Protein AF-A0A849PHB4-F1 (afdb_monomer)

Radius of gyration: 18.72 Å; Cα contacts (8 Å, |Δi|>4): 46; chains: 1; bounding box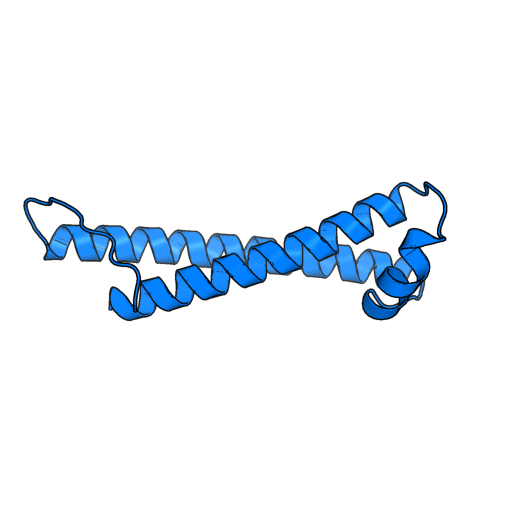: 42×27×48 Å

Secondary structure (DSSP, 8-state):
---------S-HHHHHHHHHHHHHHHHHHHHHHHHHHHHHHHHHHHHHT--HHHHHHHGGGS---HHHHHHHHHHHHHHHHHHHHHHHHHHHHHT-

Sequence (96 aa):
MPAIIELKVKDRTKACNTLYSALQREYKLLIRSIDRTKQNILSLEGKYNLSSQRFLKEYPKMGDDPDFIDWYGEIRILDALNTEIAQITEMLEQCR

Nearest PDB structures (foldseek):
  7ubt-assembly1_A  TM=4.395E-01  e=2.582E+00  Homo sapiens
  8i4w-assembly1_B  TM=4.354E-01  e=3.917E+00  Saccharomyces cerevisiae S288C
  8tsb-assembly1_B  TM=3.914E-01  e=7.105E+00  Homo sapiens
  8ts7-assembly1_B  TM=3.387E-01  e=5.943E+00  Homo sapiens

Foldseek 3Di:
DDDDDDDDDPDPLVVLVVLLVVLVVVLVVLVVLLVVLVVLLVVLCVVVVHHLVRLVVCLVVDDDDVSSVVNVVSVVVNVVSVVVSVVSVVVNVVSD

pLDDT: mean 94.53, std 6.22, range [59.88, 98.75]

Structure (mmCIF, N/CA/C/O backbone):
data_AF-A0A849PHB4-F1
#
_entry.id   AF-A0A849PHB4-F1
#
loop_
_atom_site.group_PDB
_atom_site.id
_atom_site.type_symbol
_atom_site.label_atom_id
_atom_site.label_alt_id
_atom_site.label_comp_id
_atom_site.label_asym_id
_atom_site.label_entity_id
_atom_site.label_seq_id
_atom_site.pdbx_PDB_ins_code
_atom_site.Cartn_x
_atom_site.Cartn_y
_atom_site.Cartn_z
_atom_site.occupancy
_atom_site.B_iso_or_equiv
_atom_site.auth_seq_id
_atom_site.auth_comp_id
_atom_site.auth_asym_id
_atom_site.auth_atom_id
_atom_site.pdbx_PDB_model_num
ATOM 1 N N . MET A 1 1 ? -2.910 20.465 16.752 1.00 59.88 1 MET A N 1
ATOM 2 C CA . MET A 1 1 ? -4.173 20.094 17.430 1.00 59.88 1 MET A CA 1
ATOM 3 C C . MET A 1 1 ? -4.686 18.835 16.752 1.00 59.88 1 MET A C 1
ATOM 5 O O . MET A 1 1 ? -4.686 18.842 15.526 1.00 59.88 1 MET A O 1
ATOM 9 N N . PRO A 1 2 ? -5.034 17.763 17.481 1.00 79.56 2 PRO A N 1
ATOM 10 C CA . PRO A 1 2 ? -5.615 16.573 16.861 1.00 79.56 2 PRO A CA 1
ATOM 11 C C . PRO A 1 2 ? -6.998 16.896 16.276 1.00 79.56 2 PRO A C 1
ATOM 13 O O . PRO A 1 2 ? -7.744 17.687 16.857 1.00 79.56 2 PRO A O 1
ATOM 16 N N . ALA A 1 3 ? -7.331 16.297 15.131 1.00 86.75 3 ALA A N 1
ATOM 17 C CA . ALA A 1 3 ? -8.692 16.315 14.603 1.00 86.75 3 ALA A CA 1
ATOM 18 C C . ALA A 1 3 ? -9.536 15.283 15.367 1.00 86.75 3 ALA A C 1
ATOM 20 O O . ALA A 1 3 ? -9.082 14.164 15.592 1.00 86.75 3 ALA A O 1
ATOM 21 N N . ILE A 1 4 ? -10.748 15.658 15.782 1.00 87.62 4 ILE A N 1
ATOM 22 C CA . ILE A 1 4 ? -11.640 14.793 16.568 1.00 87.62 4 ILE A CA 1
ATOM 23 C C . ILE A 1 4 ? -12.855 14.426 15.716 1.00 87.62 4 ILE A C 1
ATOM 25 O O . ILE A 1 4 ? -13.484 15.298 15.118 1.00 87.62 4 ILE A O 1
ATOM 29 N N . ILE A 1 5 ? -13.191 13.134 15.690 1.00 89.25 5 ILE A N 1
ATOM 30 C CA . ILE A 1 5 ? -14.414 12.603 15.079 1.00 89.25 5 ILE A CA 1
ATOM 31 C C . ILE A 1 5 ? -15.340 12.133 16.205 1.00 89.25 5 ILE A C 1
ATOM 33 O O . ILE A 1 5 ? -14.982 11.247 16.979 1.00 89.25 5 ILE A O 1
ATOM 37 N N . GLU A 1 6 ? -16.543 12.704 16.290 1.00 91.69 6 GLU A N 1
ATOM 38 C CA . GLU A 1 6 ? -17.540 12.352 17.308 1.00 91.69 6 GLU A CA 1
ATOM 39 C C . GLU A 1 6 ? -18.660 11.479 16.725 1.00 91.69 6 GLU A C 1
ATOM 41 O O . GLU A 1 6 ? -19.260 11.808 15.701 1.00 91.69 6 GLU A O 1
ATOM 46 N N . LEU A 1 7 ? -18.993 10.378 17.410 1.00 91.12 7 LEU A N 1
ATOM 47 C CA . LEU A 1 7 ? -20.083 9.473 17.034 1.00 91.12 7 LEU A CA 1
ATOM 48 C C . LEU A 1 7 ? -21.146 9.419 18.137 1.00 91.12 7 LEU A C 1
ATOM 50 O O . LEU A 1 7 ? -20.859 9.065 19.280 1.00 91.12 7 LEU A O 1
ATOM 54 N N . LYS A 1 8 ? -22.404 9.713 17.787 1.00 95.50 8 LYS A N 1
ATOM 55 C CA . LYS A 1 8 ? -23.548 9.568 18.702 1.00 95.50 8 LYS A CA 1
ATOM 56 C C . LYS A 1 8 ? -24.052 8.128 18.677 1.00 95.50 8 LYS A C 1
ATOM 58 O O . LYS A 1 8 ? -24.652 7.693 17.697 1.00 95.50 8 LYS A O 1
ATOM 63 N N . VAL A 1 9 ? -23.829 7.396 19.764 1.00 95.25 9 VAL A N 1
ATOM 64 C CA . VAL A 1 9 ? -24.171 5.971 19.883 1.00 95.25 9 VAL A CA 1
ATOM 65 C C . VAL A 1 9 ? -24.888 5.683 21.198 1.00 95.25 9 VAL A C 1
ATOM 67 O O . VAL A 1 9 ? -24.672 6.368 22.192 1.00 95.25 9 VAL A O 1
ATOM 70 N N . LYS A 1 10 ? -25.752 4.660 21.210 1.00 95.81 10 LYS A N 1
ATOM 71 C CA . LYS A 1 10 ? -26.469 4.231 22.426 1.00 95.81 10 LYS A CA 1
ATOM 72 C C . LYS A 1 10 ? -25.578 3.447 23.394 1.00 95.81 10 LYS A C 1
ATOM 74 O O . LYS A 1 10 ? -25.756 3.543 24.599 1.00 95.81 10 LYS A O 1
ATOM 79 N N . ASP A 1 11 ? -24.644 2.670 22.852 1.00 96.38 11 ASP A N 1
ATOM 80 C CA . ASP A 1 11 ? -23.706 1.832 23.599 1.00 96.38 11 ASP A CA 1
ATOM 81 C C . ASP A 1 11 ? -22.303 2.063 23.035 1.00 96.38 11 ASP A C 1
ATOM 83 O O . ASP A 1 11 ? -22.002 1.682 21.898 1.00 96.38 11 ASP A O 1
ATOM 87 N N . ARG A 1 12 ? -21.461 2.722 23.835 1.00 93.38 12 ARG A N 1
ATOM 88 C CA . ARG A 1 12 ? -20.082 3.052 23.470 1.00 93.38 12 ARG A CA 1
ATOM 89 C C . ARG A 1 12 ? -19.245 1.796 23.247 1.00 93.38 12 ARG A C 1
ATOM 91 O O . ARG A 1 12 ? -18.514 1.738 22.267 1.00 93.38 12 ARG A O 1
ATOM 98 N N . THR A 1 13 ? -19.356 0.797 24.117 1.00 92.88 13 THR A N 1
ATOM 99 C CA . THR A 1 13 ? -18.543 -0.424 24.046 1.00 92.88 13 THR A CA 1
ATOM 100 C C . THR A 1 13 ? -18.858 -1.200 22.776 1.00 92.88 13 THR A C 1
ATOM 102 O O . THR A 1 13 ? -17.958 -1.575 22.025 1.00 92.88 13 THR A O 1
ATOM 105 N N . LYS A 1 14 ? -20.149 -1.381 22.475 1.00 94.75 14 LYS A N 1
ATOM 106 C CA . LYS A 1 14 ? -20.573 -2.044 21.238 1.00 94.75 14 LYS A CA 1
ATOM 107 C C . LYS A 1 14 ? -20.132 -1.268 19.994 1.00 94.75 14 LYS A C 1
ATOM 109 O O . LYS A 1 14 ? -19.713 -1.885 19.012 1.00 94.75 14 LYS A O 1
ATOM 114 N N . ALA A 1 15 ? -20.201 0.064 20.030 1.00 94.06 15 ALA A N 1
ATOM 115 C CA . ALA A 1 15 ? -19.732 0.910 18.938 1.00 94.06 15 ALA A CA 1
ATOM 116 C C . ALA A 1 15 ? -18.214 0.799 18.725 1.00 94.06 15 ALA A C 1
ATOM 118 O O . ALA A 1 15 ? -17.792 0.569 17.594 1.00 94.06 15 ALA A O 1
ATOM 119 N N . CYS A 1 16 ? -17.410 0.871 19.792 1.00 92.88 16 CYS A N 1
ATOM 120 C CA . CYS A 1 16 ? -15.957 0.685 19.729 1.00 92.88 16 CYS A CA 1
ATOM 121 C C . CYS A 1 16 ? -15.590 -0.689 19.156 1.00 92.88 16 CYS A C 1
ATOM 123 O O . CYS A 1 16 ? -14.800 -0.760 18.221 1.00 92.88 16 CYS A O 1
ATOM 125 N N . ASN A 1 17 ? -16.230 -1.769 19.617 1.00 94.44 17 ASN A N 1
ATOM 126 C CA . ASN A 1 17 ? -15.989 -3.117 19.085 1.00 94.44 17 ASN A CA 1
ATOM 127 C C . ASN A 1 17 ? -16.346 -3.234 17.594 1.00 94.44 17 ASN A C 1
ATOM 129 O O . ASN A 1 17 ? -15.647 -3.900 16.825 1.00 94.44 17 ASN A O 1
ATOM 133 N N . THR A 1 18 ? -17.433 -2.577 17.175 1.00 95.19 18 THR A N 1
ATOM 134 C CA . THR A 1 18 ? -17.861 -2.544 15.769 1.00 95.19 18 THR A CA 1
ATOM 135 C C . THR A 1 18 ? -16.849 -1.788 14.910 1.00 95.19 18 THR A C 1
ATOM 137 O O . THR A 1 18 ? -16.450 -2.288 13.858 1.00 95.19 18 THR A O 1
ATOM 140 N N . LEU A 1 19 ? -16.401 -0.616 15.372 1.00 95.06 19 LEU A N 1
ATOM 141 C CA . LEU A 1 19 ? -15.403 0.197 14.683 1.00 95.06 19 LEU A CA 1
ATOM 142 C C . LEU A 1 19 ? -14.065 -0.541 14.582 1.00 95.06 19 LEU A C 1
ATOM 144 O O . LEU A 1 19 ? -13.523 -0.657 13.488 1.00 95.06 19 LEU A O 1
ATOM 148 N N . TYR A 1 20 ? -13.588 -1.124 15.682 1.00 95.81 20 TYR A N 1
ATOM 149 C CA . TYR A 1 20 ? -12.368 -1.927 15.710 1.00 95.81 20 TYR A CA 1
ATOM 150 C C . TYR A 1 20 ? -12.419 -3.073 14.692 1.00 95.81 20 TYR A C 1
ATOM 152 O O . TYR A 1 20 ? -11.516 -3.225 13.872 1.00 95.81 20 TYR A O 1
ATOM 160 N N . SER A 1 21 ? -13.518 -3.833 14.672 1.00 96.94 21 SER A N 1
ATOM 161 C CA . SER A 1 21 ? -13.698 -4.943 13.727 1.00 96.94 21 SER A CA 1
ATOM 162 C C . SER A 1 21 ? -13.712 -4.472 12.266 1.00 96.94 21 SER A C 1
ATOM 164 O O . SER A 1 21 ? -13.159 -5.140 11.390 1.00 96.94 21 SER A O 1
ATOM 166 N N . ALA A 1 22 ? -14.334 -3.321 11.989 1.00 96.88 22 ALA A N 1
ATOM 167 C CA . ALA A 1 22 ? -14.366 -2.730 10.653 1.00 96.88 22 ALA A CA 1
ATOM 168 C C . ALA A 1 22 ? -12.973 -2.259 10.206 1.00 96.88 22 ALA A C 1
ATOM 170 O O . ALA A 1 22 ? -12.540 -2.618 9.112 1.00 96.88 22 ALA A O 1
ATOM 171 N N . LEU A 1 23 ? -12.250 -1.542 11.070 1.00 97.00 23 LEU A N 1
ATOM 172 C CA . LEU A 1 23 ? -10.890 -1.070 10.803 1.00 97.00 23 LEU A CA 1
ATOM 173 C C . LEU A 1 23 ? -9.909 -2.234 10.613 1.00 97.00 23 LEU A C 1
ATOM 175 O O . LEU A 1 23 ? -9.076 -2.198 9.715 1.00 97.00 23 LEU A O 1
ATOM 179 N N . GLN A 1 24 ? -10.040 -3.315 11.389 1.00 97.69 24 GLN A N 1
ATOM 180 C CA . GLN A 1 24 ? -9.220 -4.517 11.208 1.00 97.69 24 GLN A CA 1
ATOM 181 C C . GLN A 1 24 ? -9.469 -5.197 9.860 1.00 97.69 24 GLN A C 1
ATOM 183 O O . GLN A 1 24 ? -8.540 -5.738 9.254 1.00 97.69 24 GLN A O 1
ATOM 188 N N . ARG A 1 25 ? -10.725 -5.223 9.398 1.00 98.12 25 ARG A N 1
ATOM 189 C CA . ARG A 1 25 ? -11.052 -5.753 8.072 1.00 98.12 25 ARG A CA 1
ATOM 190 C C . ARG A 1 25 ? -10.405 -4.894 6.992 1.00 98.12 25 ARG A C 1
ATOM 192 O O . ARG A 1 25 ? -9.786 -5.461 6.096 1.00 98.12 25 ARG A O 1
ATOM 199 N N . GLU A 1 26 ? -10.522 -3.575 7.110 1.00 98.12 26 GLU A N 1
ATOM 200 C CA . GLU A 1 26 ? -9.950 -2.631 6.149 1.00 98.12 26 GLU A CA 1
ATOM 201 C C . GLU A 1 26 ? -8.428 -2.743 6.086 1.00 98.12 26 GLU A C 1
ATOM 203 O O . GLU A 1 26 ? -7.865 -2.955 5.017 1.00 98.12 26 GLU A O 1
ATOM 208 N N . TYR A 1 27 ? -7.762 -2.779 7.241 1.00 98.19 27 TYR A N 1
ATOM 209 C CA . TYR A 1 27 ? -6.321 -3.006 7.337 1.00 98.19 27 TYR A CA 1
ATOM 210 C C . TYR A 1 27 ? -5.870 -4.251 6.553 1.00 98.19 27 TYR A C 1
ATOM 212 O O . TYR A 1 27 ? -4.914 -4.210 5.779 1.00 98.19 27 TYR A O 1
ATOM 220 N N . LYS A 1 28 ? -6.596 -5.370 6.689 1.00 98.31 28 LYS A N 1
ATOM 221 C CA . LYS A 1 28 ? -6.295 -6.618 5.963 1.00 98.31 28 LYS A CA 1
ATOM 222 C C . LYS A 1 28 ? -6.546 -6.527 4.456 1.00 98.31 28 LYS A C 1
ATOM 224 O O . LYS A 1 28 ? -5.990 -7.340 3.714 1.00 98.31 28 LYS A O 1
ATOM 229 N N . LEU A 1 29 ? -7.433 -5.644 4.004 1.00 98.38 29 LEU A N 1
ATOM 230 C CA . LEU A 1 29 ? -7.660 -5.392 2.580 1.00 98.38 29 LEU A CA 1
ATOM 231 C C . LEU A 1 29 ? -6.545 -4.508 2.020 1.00 98.38 29 LEU A C 1
ATOM 233 O O . LEU A 1 29 ? -5.967 -4.863 0.996 1.00 98.38 29 LEU A O 1
ATOM 237 N N . LEU A 1 30 ? -6.169 -3.447 2.739 1.00 98.44 30 LEU A N 1
ATOM 238 C CA . LEU A 1 30 ? -5.067 -2.560 2.367 1.00 98.44 30 LEU A CA 1
ATOM 239 C C . LEU A 1 30 ? -3.742 -3.309 2.244 1.00 98.44 30 LEU A C 1
ATOM 241 O O . LEU A 1 30 ? -3.070 -3.157 1.231 1.00 98.44 30 LEU A O 1
ATOM 245 N N . ILE A 1 31 ? -3.402 -4.188 3.194 1.00 98.50 31 ILE A N 1
ATOM 246 C CA . ILE A 1 31 ? -2.198 -5.034 3.096 1.00 98.50 31 ILE A CA 1
ATOM 247 C C . ILE A 1 31 ? -2.195 -5.849 1.797 1.00 98.50 31 ILE A C 1
ATOM 249 O O . ILE A 1 31 ? -1.209 -5.841 1.066 1.00 98.50 31 ILE A O 1
ATOM 253 N N . ARG A 1 32 ? -3.318 -6.496 1.457 1.00 98.50 32 ARG A N 1
ATOM 254 C CA . ARG A 1 32 ? -3.423 -7.284 0.219 1.00 98.50 32 ARG A CA 1
ATOM 255 C C . ARG A 1 32 ? -3.287 -6.421 -1.034 1.00 98.50 32 ARG A C 1
ATOM 257 O O . ARG A 1 32 ? -2.655 -6.850 -1.997 1.00 98.50 32 ARG A O 1
ATOM 264 N N . SER A 1 33 ? -3.868 -5.224 -1.028 1.00 98.44 33 SER A N 1
ATOM 265 C CA . SER A 1 33 ? -3.735 -4.263 -2.126 1.00 98.44 33 SER A CA 1
ATOM 266 C C . SER A 1 33 ? -2.292 -3.783 -2.282 1.00 98.44 33 SER A C 1
ATOM 268 O O . SER A 1 33 ? -1.785 -3.769 -3.400 1.00 98.44 33 SER A O 1
ATOM 270 N N . ILE A 1 34 ? -1.614 -3.469 -1.172 1.00 98.75 34 ILE A N 1
ATOM 271 C CA . ILE A 1 34 ? -0.201 -3.069 -1.143 1.00 98.75 34 ILE A CA 1
ATOM 272 C C . ILE A 1 34 ? 0.676 -4.180 -1.710 1.00 98.75 34 ILE A C 1
ATOM 274 O O . ILE A 1 34 ? 1.516 -3.911 -2.567 1.00 98.75 34 ILE A O 1
ATOM 278 N N . ASP A 1 35 ? 0.478 -5.420 -1.263 1.00 98.62 35 ASP A N 1
ATOM 279 C CA . ASP A 1 35 ? 1.265 -6.560 -1.732 1.00 98.62 35 ASP A CA 1
ATOM 280 C C . ASP A 1 35 ? 1.092 -6.762 -3.238 1.00 98.62 35 ASP A C 1
ATOM 282 O O . ASP A 1 35 ? 2.083 -6.887 -3.957 1.00 98.62 35 ASP A O 1
ATOM 286 N N . ARG A 1 36 ? -0.148 -6.709 -3.740 1.00 98.62 36 ARG A N 1
ATOM 287 C CA . ARG A 1 36 ? -0.433 -6.806 -5.178 1.00 98.62 36 ARG A CA 1
ATOM 288 C C . ARG A 1 36 ? 0.241 -5.686 -5.973 1.00 98.62 36 ARG A C 1
ATOM 290 O O . ARG A 1 36 ? 0.925 -5.973 -6.948 1.00 98.62 36 ARG A O 1
ATOM 297 N N . THR A 1 37 ? 0.081 -4.433 -5.555 1.00 98.56 37 THR A N 1
ATOM 298 C CA . THR A 1 37 ? 0.689 -3.284 -6.243 1.00 98.56 37 THR A CA 1
ATOM 299 C C . THR A 1 37 ? 2.218 -3.362 -6.223 1.00 98.56 37 THR A C 1
ATOM 301 O O . THR A 1 37 ? 2.858 -3.115 -7.241 1.00 98.56 37 THR A O 1
ATOM 304 N N . LYS A 1 38 ? 2.829 -3.809 -5.116 1.00 98.62 38 LYS A N 1
ATOM 305 C CA . LYS A 1 38 ? 4.276 -4.076 -5.067 1.00 98.62 38 LYS A CA 1
ATOM 306 C C . LYS A 1 38 ? 4.700 -5.147 -6.073 1.00 98.62 38 LYS A C 1
ATOM 308 O O . LYS A 1 38 ? 5.727 -4.970 -6.718 1.00 98.62 38 LYS A O 1
ATOM 313 N N . GLN A 1 39 ? 3.934 -6.228 -6.238 1.00 98.62 39 GLN A N 1
ATOM 314 C CA . GLN A 1 39 ? 4.240 -7.248 -7.251 1.00 98.62 39 GLN A CA 1
ATOM 315 C C . GLN A 1 39 ? 4.138 -6.696 -8.678 1.00 98.62 39 GLN A C 1
ATOM 317 O O . GLN A 1 39 ? 5.009 -6.981 -9.499 1.00 98.62 39 GLN A O 1
ATOM 322 N N . ASN A 1 40 ? 3.131 -5.865 -8.964 1.00 98.44 40 ASN A N 1
ATOM 323 C CA . ASN A 1 40 ? 2.986 -5.217 -10.270 1.00 98.44 40 ASN A CA 1
ATOM 324 C C . ASN A 1 40 ? 4.190 -4.313 -10.576 1.00 98.44 40 ASN A C 1
ATOM 326 O O . ASN A 1 40 ? 4.798 -4.432 -11.640 1.00 98.44 40 ASN A O 1
ATOM 330 N N . ILE A 1 41 ? 4.597 -3.486 -9.607 1.00 98.56 41 ILE A N 1
ATOM 331 C CA . ILE A 1 41 ? 5.793 -2.641 -9.710 1.00 98.56 41 ILE A CA 1
ATOM 332 C C . ILE A 1 41 ? 7.046 -3.486 -9.960 1.00 98.56 41 ILE A C 1
ATOM 334 O O . ILE A 1 41 ? 7.798 -3.191 -10.884 1.00 98.56 41 ILE A O 1
ATOM 338 N N 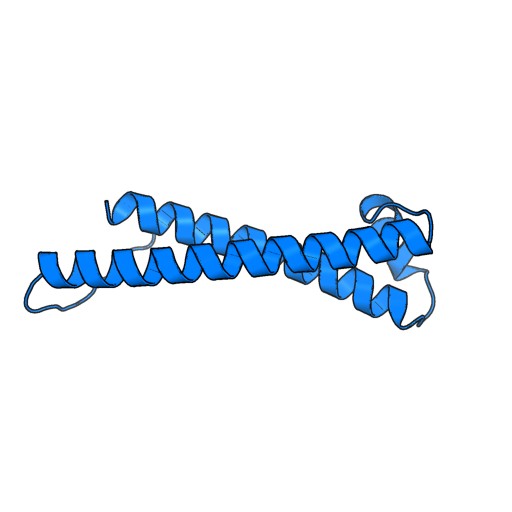. LEU A 1 42 ? 7.261 -4.557 -9.188 1.00 98.50 42 LEU A N 1
ATOM 339 C CA . LEU A 1 42 ? 8.420 -5.444 -9.358 1.00 98.50 42 LEU A CA 1
ATOM 340 C C . LEU A 1 42 ? 8.451 -6.104 -10.745 1.00 98.50 42 LEU A C 1
ATOM 342 O O . LEU A 1 42 ? 9.524 -6.272 -11.325 1.00 98.50 42 LEU A O 1
ATOM 346 N N . SER A 1 43 ? 7.290 -6.461 -11.300 1.00 98.31 43 SER A N 1
ATOM 347 C CA . SER A 1 43 ? 7.195 -7.012 -12.656 1.00 98.31 43 SER A CA 1
ATOM 348 C C . SER A 1 43 ? 7.632 -5.999 -13.716 1.00 98.31 43 SER A C 1
ATOM 350 O O . SER A 1 43 ? 8.327 -6.368 -14.663 1.00 98.31 43 SER A O 1
ATOM 352 N N . LEU A 1 44 ? 7.248 -4.731 -13.564 1.00 98.00 44 LEU A N 1
ATOM 353 C CA . LEU A 1 44 ? 7.642 -3.646 -14.466 1.00 98.00 44 LEU A CA 1
ATOM 354 C C . LEU A 1 44 ? 9.132 -3.310 -14.311 1.00 98.00 44 LEU A C 1
ATOM 356 O O . LEU A 1 44 ? 9.851 -3.223 -15.307 1.00 98.00 44 LEU A O 1
ATOM 360 N N . GLU A 1 45 ? 9.627 -3.246 -13.071 1.00 98.19 45 GLU A N 1
ATOM 361 C CA . GLU A 1 45 ? 11.055 -3.093 -12.775 1.00 98.19 45 GLU A CA 1
ATOM 362 C C . GLU A 1 45 ? 11.893 -4.187 -13.443 1.00 98.19 45 GLU A C 1
ATOM 364 O O . GLU A 1 45 ? 12.915 -3.899 -14.070 1.00 98.19 45 GLU A O 1
ATOM 369 N N . GLY A 1 46 ? 11.434 -5.438 -13.356 1.00 98.06 46 GLY A N 1
ATOM 370 C CA . GLY A 1 46 ? 12.064 -6.583 -14.006 1.00 98.06 46 GLY A CA 1
ATOM 371 C C . GLY A 1 46 ? 12.002 -6.514 -15.533 1.00 98.06 46 GLY A C 1
ATOM 372 O O . GLY A 1 46 ? 13.019 -6.740 -16.189 1.00 98.06 46 GLY A O 1
ATOM 373 N N . LYS A 1 47 ? 10.844 -6.156 -16.108 1.00 97.44 47 LYS A N 1
ATOM 374 C CA . LYS A 1 47 ? 10.643 -6.049 -17.566 1.00 97.44 47 LYS A CA 1
ATOM 375 C C . LYS A 1 47 ? 11.587 -5.029 -18.205 1.00 97.44 47 LYS A C 1
ATOM 377 O O . LYS A 1 47 ? 12.153 -5.302 -19.261 1.00 97.44 47 LYS A O 1
ATOM 382 N N . TYR A 1 48 ? 11.773 -3.879 -17.562 1.00 95.31 48 TYR A N 1
ATOM 383 C CA . TYR A 1 48 ? 12.597 -2.784 -18.084 1.00 95.31 48 TYR A CA 1
ATOM 384 C C . TYR A 1 48 ? 14.014 -2.739 -17.493 1.00 95.31 48 TYR A C 1
ATOM 386 O O . TYR A 1 48 ? 14.804 -1.875 -17.875 1.00 95.31 48 TYR A O 1
ATOM 394 N N . ASN A 1 49 ? 14.350 -3.659 -16.579 1.00 96.38 49 ASN A N 1
ATOM 395 C CA . ASN A 1 49 ? 15.608 -3.689 -15.824 1.00 96.38 49 ASN A CA 1
ATOM 396 C C . ASN A 1 49 ? 15.971 -2.311 -15.232 1.00 96.38 49 ASN A C 1
ATOM 398 O O . ASN A 1 49 ? 17.098 -1.816 -15.346 1.00 96.38 49 ASN A O 1
ATOM 402 N N . LEU A 1 50 ? 14.970 -1.655 -14.646 1.00 95.75 50 LEU A N 1
ATOM 403 C CA . LEU A 1 50 ? 15.034 -0.277 -14.175 1.00 95.75 50 LEU A CA 1
ATOM 404 C C . LEU A 1 50 ? 14.308 -0.181 -12.836 1.00 95.75 50 LEU A C 1
ATOM 406 O O . LEU A 1 50 ? 13.220 -0.713 -12.702 1.00 95.75 50 LEU A O 1
ATOM 410 N N . SER A 1 51 ? 14.872 0.504 -11.840 1.00 97.44 51 SER A N 1
ATOM 411 C CA . SER A 1 51 ? 14.155 0.712 -10.575 1.00 97.44 51 SER A CA 1
ATOM 412 C C . SER A 1 51 ? 13.096 1.805 -10.704 1.00 97.44 51 SER A C 1
ATOM 414 O O . SER A 1 51 ? 13.304 2.791 -11.414 1.00 97.44 51 SER A O 1
ATOM 416 N N . SER A 1 52 ? 12.017 1.711 -9.928 1.00 97.12 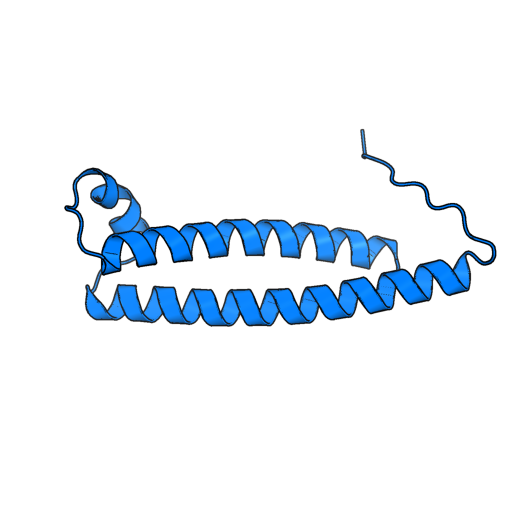52 SER A N 1
ATOM 417 C CA . SER A 1 52 ? 10.933 2.704 -9.880 1.00 97.12 52 SER A CA 1
ATOM 418 C C . SER A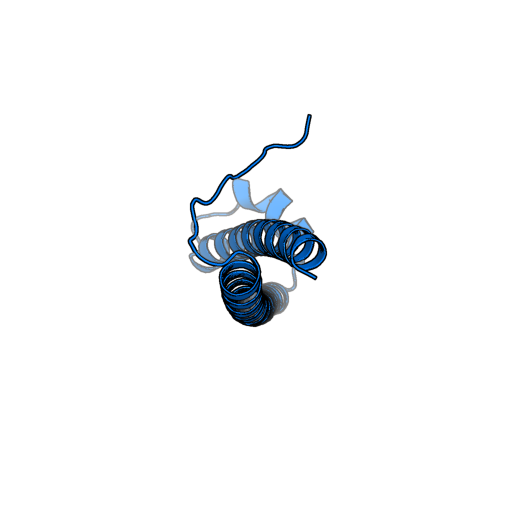 1 52 ? 11.442 4.099 -9.523 1.00 97.12 52 SER A C 1
ATOM 420 O O . SER A 1 52 ? 10.993 5.103 -10.070 1.00 97.12 52 SER A O 1
ATOM 422 N N . GLN A 1 53 ? 12.451 4.181 -8.648 1.00 96.44 53 GLN A N 1
ATOM 423 C CA . GLN A 1 53 ? 13.078 5.453 -8.290 1.00 96.44 53 GLN A CA 1
ATOM 424 C C . GLN A 1 53 ? 13.774 6.111 -9.488 1.00 96.44 53 GLN A C 1
ATOM 426 O O . GLN A 1 53 ? 13.755 7.336 -9.618 1.00 96.44 53 GLN A O 1
ATOM 431 N N . ARG A 1 54 ? 14.427 5.320 -10.347 1.00 95.81 54 ARG A N 1
ATOM 432 C CA . ARG A 1 54 ? 15.083 5.839 -11.550 1.00 95.81 54 ARG A CA 1
ATOM 433 C C . ARG A 1 54 ? 14.062 6.114 -12.649 1.00 95.81 54 ARG A C 1
ATOM 435 O O . ARG A 1 54 ? 14.140 7.170 -13.266 1.00 95.81 54 ARG A O 1
ATOM 442 N N . PHE A 1 55 ? 13.090 5.224 -12.823 1.00 96.38 55 PHE A N 1
ATOM 443 C CA . PHE A 1 55 ? 11.946 5.402 -13.711 1.00 96.38 55 PHE A CA 1
ATOM 444 C C . PHE A 1 55 ? 11.249 6.748 -13.471 1.00 96.38 55 PHE A C 1
ATOM 446 O O . PHE A 1 55 ? 11.173 7.550 -14.391 1.00 96.38 55 PHE A O 1
ATOM 453 N N . LEU A 1 56 ? 10.872 7.080 -12.231 1.00 95.56 56 LEU A N 1
ATOM 454 C CA . LEU A 1 56 ? 10.205 8.350 -11.907 1.00 95.56 56 LEU A CA 1
ATOM 455 C C . LEU A 1 56 ? 10.994 9.610 -12.300 1.00 95.56 56 LEU A C 1
ATOM 457 O O . LEU A 1 56 ? 10.388 10.645 -12.571 1.00 95.56 56 LEU A O 1
ATOM 461 N N . LYS A 1 57 ? 12.333 9.553 -12.305 1.00 94.38 57 LYS A N 1
ATOM 462 C CA . LYS A 1 57 ? 13.178 10.697 -12.698 1.00 94.38 57 LYS A CA 1
ATOM 463 C C . LYS A 1 57 ? 13.155 10.935 -14.204 1.00 94.38 57 LYS A C 1
ATOM 465 O O . LYS A 1 57 ? 13.258 12.079 -14.640 1.00 94.38 57 LYS A O 1
ATOM 470 N N . GLU A 1 58 ? 13.037 9.862 -14.977 1.00 92.44 58 GLU A N 1
ATOM 471 C CA . GLU A 1 58 ? 13.066 9.908 -16.438 1.00 92.44 58 GLU A CA 1
ATOM 472 C C . GLU A 1 58 ? 11.659 9.924 -17.052 1.00 92.44 58 GLU A C 1
ATOM 474 O O . GLU A 1 58 ? 11.506 10.422 -18.163 1.00 92.44 58 GLU A O 1
ATOM 479 N N . TYR A 1 59 ? 10.633 9.469 -16.320 1.00 90.62 59 TYR A N 1
ATOM 480 C CA . TYR A 1 59 ? 9.242 9.356 -16.771 1.00 90.62 59 TYR A CA 1
ATOM 481 C C . TYR A 1 59 ? 8.705 10.609 -17.483 1.00 90.62 59 TYR A C 1
ATOM 483 O O . TYR A 1 59 ? 8.154 10.455 -18.567 1.00 90.62 59 TYR A O 1
ATOM 491 N N . PRO A 1 60 ? 8.925 11.854 -16.999 1.00 88.06 60 PRO A N 1
ATOM 492 C CA . PRO A 1 60 ? 8.434 13.052 -17.695 1.00 88.06 60 PRO A CA 1
ATOM 493 C C . PRO A 1 60 ? 9.011 13.264 -19.103 1.00 88.06 60 PRO A C 1
ATOM 495 O O . PRO A 1 60 ? 8.523 14.110 -19.846 1.00 88.06 60 PRO A O 1
ATOM 498 N N . LYS A 1 61 ? 10.097 12.561 -19.438 1.00 88.50 61 LYS A N 1
ATOM 499 C CA . LYS A 1 61 ? 10.778 12.601 -20.738 1.00 88.50 61 LYS A CA 1
ATOM 500 C C . LYS A 1 61 ? 10.541 11.327 -21.552 1.00 88.50 61 LYS A C 1
ATOM 502 O O . LYS A 1 61 ? 11.023 11.238 -22.679 1.00 88.50 61 LYS A O 1
ATOM 507 N N . MET A 1 62 ? 9.883 10.328 -20.968 1.00 82.69 62 MET A N 1
ATOM 508 C CA . MET A 1 62 ? 9.537 9.081 -21.635 1.00 82.69 62 MET A CA 1
ATOM 509 C C . MET A 1 62 ? 8.261 9.288 -22.457 1.00 82.69 62 MET A C 1
ATOM 511 O O . MET A 1 62 ? 7.427 10.122 -22.118 1.00 82.69 62 MET A O 1
ATOM 515 N N . GLY A 1 63 ? 8.156 8.580 -23.582 1.00 78.62 63 GLY A N 1
ATOM 516 C CA . GLY A 1 63 ? 6.978 8.651 -24.448 1.00 78.62 63 GLY A CA 1
ATOM 517 C C . GLY A 1 63 ? 5.761 7.944 -23.848 1.00 78.62 63 GLY A C 1
ATOM 518 O O . GLY A 1 63 ? 5.814 7.415 -22.740 1.00 78.62 63 GLY A O 1
ATOM 519 N N . ASP A 1 64 ? 4.690 7.873 -24.632 1.00 86.75 64 ASP A N 1
ATOM 520 C CA . ASP A 1 64 ? 3.382 7.360 -24.206 1.00 86.75 64 ASP A CA 1
ATOM 521 C C . ASP A 1 64 ? 3.290 5.820 -24.235 1.00 86.75 64 ASP A C 1
ATOM 523 O O . ASP A 1 64 ? 2.285 5.258 -24.672 1.00 86.75 64 ASP A O 1
ATOM 527 N N . ASP A 1 65 ? 4.349 5.119 -23.816 1.00 93.56 65 ASP A N 1
ATOM 528 C CA . ASP A 1 65 ? 4.285 3.664 -23.652 1.00 93.56 65 ASP A CA 1
ATOM 529 C C . ASP A 1 65 ? 3.245 3.342 -22.559 1.00 93.56 65 ASP A C 1
ATOM 531 O O . ASP A 1 65 ? 3.380 3.843 -21.433 1.00 93.56 65 ASP A O 1
ATOM 535 N N . PRO A 1 66 ? 2.209 2.533 -22.857 1.00 94.50 66 PRO A N 1
ATOM 536 C CA . PRO A 1 66 ? 1.188 2.166 -21.881 1.00 94.50 66 PRO A CA 1
ATOM 537 C C . PRO A 1 66 ? 1.768 1.604 -20.580 1.00 94.50 66 PRO A C 1
ATOM 539 O O . PRO A 1 66 ? 1.284 1.944 -19.503 1.00 94.50 66 PRO A O 1
ATOM 542 N N . ASP A 1 67 ? 2.855 0.835 -20.656 1.00 96.06 67 ASP A N 1
ATOM 543 C CA . ASP A 1 67 ? 3.512 0.286 -19.473 1.00 96.06 67 ASP A CA 1
ATOM 544 C C . ASP A 1 67 ? 4.080 1.381 -18.563 1.00 96.06 67 ASP A C 1
ATOM 546 O O . ASP A 1 67 ? 4.082 1.229 -17.344 1.00 96.06 67 ASP A O 1
ATOM 550 N N . PHE A 1 68 ? 4.573 2.493 -19.119 1.00 95.94 68 PHE A N 1
ATOM 551 C CA . PHE A 1 68 ? 5.084 3.604 -18.312 1.00 95.94 68 PHE A CA 1
ATOM 552 C C . PHE A 1 68 ? 3.944 4.338 -17.609 1.00 95.94 68 PHE A C 1
ATOM 554 O O . PHE A 1 68 ? 4.081 4.725 -16.448 1.00 95.94 68 PHE A O 1
ATOM 561 N N . ILE A 1 69 ? 2.806 4.497 -18.283 1.00 95.00 69 ILE A N 1
ATOM 562 C CA . ILE A 1 69 ? 1.607 5.087 -17.681 1.00 95.00 69 ILE A CA 1
ATOM 563 C C . ILE A 1 69 ? 1.123 4.206 -16.523 1.00 95.00 69 ILE A C 1
ATOM 565 O O . ILE A 1 69 ? 0.915 4.707 -15.414 1.00 95.00 69 ILE A O 1
ATOM 569 N N . ASP A 1 70 ? 1.022 2.896 -16.753 1.00 96.12 70 ASP A N 1
ATOM 570 C CA . ASP A 1 70 ? 0.608 1.922 -15.741 1.00 96.12 70 ASP A CA 1
ATOM 571 C C . ASP A 1 70 ? 1.590 1.885 -14.567 1.00 96.12 70 ASP A C 1
ATOM 573 O O . ASP A 1 70 ? 1.178 1.922 -13.407 1.00 96.12 70 ASP A O 1
ATOM 577 N N . TRP A 1 71 ? 2.897 1.900 -14.836 1.00 97.69 71 TRP A N 1
ATOM 578 C CA . TRP A 1 71 ? 3.919 1.899 -13.792 1.00 97.69 71 TRP A CA 1
ATOM 579 C C . TRP A 1 71 ? 3.863 3.152 -12.924 1.00 97.69 71 TRP A C 1
ATOM 581 O O . TRP A 1 71 ? 3.881 3.062 -11.692 1.00 97.69 71 TRP A O 1
ATOM 591 N N . TYR A 1 72 ? 3.744 4.329 -13.540 1.00 97.00 72 TYR A N 1
ATOM 592 C CA . TYR A 1 72 ? 3.535 5.566 -12.796 1.00 97.00 72 TYR A CA 1
ATOM 593 C C . TYR A 1 72 ? 2.273 5.474 -11.928 1.00 97.00 72 TYR A C 1
ATOM 595 O O . TYR A 1 72 ? 2.306 5.845 -10.752 1.00 97.00 72 TYR A O 1
ATOM 603 N N . GLY A 1 73 ?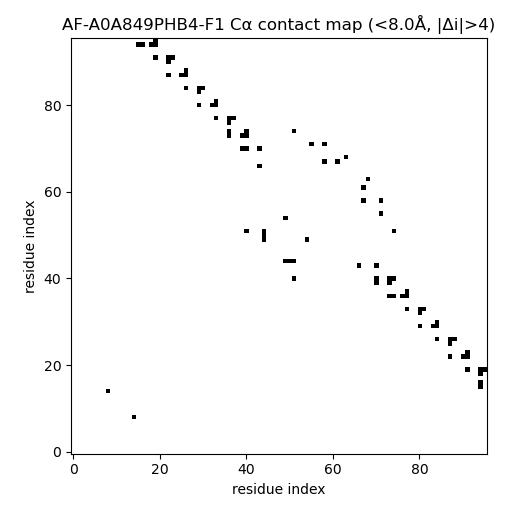 1.188 4.931 -12.485 1.00 97.00 73 GLY A N 1
ATOM 604 C CA . GLY A 1 73 ? -0.058 4.669 -11.772 1.00 97.00 73 GLY A CA 1
ATOM 605 C C . GLY A 1 73 ? 0.134 3.779 -10.544 1.00 97.00 73 GLY A C 1
ATOM 606 O O . GLY A 1 73 ? -0.241 4.178 -9.444 1.00 97.00 73 GLY A O 1
ATOM 607 N N . GLU A 1 74 ? 0.771 2.619 -10.696 1.00 98.44 74 GLU A N 1
ATOM 608 C CA . GLU A 1 74 ? 1.013 1.673 -9.599 1.00 98.44 74 GLU A CA 1
ATOM 609 C C . GLU A 1 74 ? 1.858 2.287 -8.477 1.00 98.44 74 GLU A C 1
ATOM 611 O O . GLU A 1 74 ? 1.555 2.103 -7.298 1.00 98.44 74 GLU A O 1
ATOM 616 N N . ILE A 1 75 ? 2.872 3.090 -8.813 1.00 98.38 75 ILE A N 1
ATOM 617 C CA . ILE A 1 75 ? 3.665 3.805 -7.804 1.00 98.38 75 ILE A CA 1
ATOM 618 C C . ILE A 1 75 ? 2.785 4.781 -7.011 1.00 98.38 75 ILE A C 1
ATOM 620 O O . ILE A 1 75 ? 2.862 4.829 -5.783 1.00 98.38 75 ILE A O 1
ATOM 624 N N . ARG A 1 76 ? 1.912 5.538 -7.686 1.00 98.06 76 ARG A N 1
ATOM 625 C CA . ARG A 1 76 ? 0.995 6.474 -7.012 1.00 98.06 76 ARG A CA 1
ATOM 626 C C . ARG A 1 76 ? -0.060 5.767 -6.176 1.00 98.06 76 ARG A C 1
ATOM 628 O O . ARG A 1 76 ? -0.389 6.241 -5.090 1.00 98.06 76 ARG A O 1
ATOM 635 N N . ILE A 1 77 ? -0.553 4.628 -6.647 1.00 98.50 77 ILE A N 1
ATOM 636 C CA . ILE A 1 77 ? -1.449 3.766 -5.878 1.00 98.50 77 ILE A CA 1
ATOM 637 C C . ILE A 1 77 ? -0.737 3.280 -4.613 1.00 98.50 77 ILE A C 1
ATOM 639 O O . ILE A 1 77 ? -1.316 3.348 -3.531 1.00 98.50 77 ILE A O 1
ATOM 643 N N . LEU A 1 78 ? 0.529 2.863 -4.710 1.00 98.69 78 LEU A N 1
ATOM 644 C CA . LEU A 1 78 ? 1.305 2.432 -3.549 1.00 98.69 78 LEU A CA 1
ATOM 645 C C . LEU A 1 78 ? 1.478 3.555 -2.516 1.00 98.69 78 LEU A C 1
ATOM 647 O O . LEU A 1 78 ? 1.294 3.311 -1.323 1.00 98.69 78 LEU A O 1
ATOM 651 N N . ASP A 1 79 ? 1.797 4.776 -2.957 1.00 98.25 79 ASP A N 1
ATOM 652 C CA . ASP A 1 79 ? 1.910 5.954 -2.083 1.00 98.25 79 ASP A CA 1
ATOM 653 C C . ASP A 1 79 ? 0.593 6.221 -1.326 1.00 98.25 79 ASP A C 1
ATOM 655 O O . ASP A 1 79 ? 0.589 6.437 -0.107 1.00 98.25 79 ASP A O 1
ATOM 659 N N . ALA A 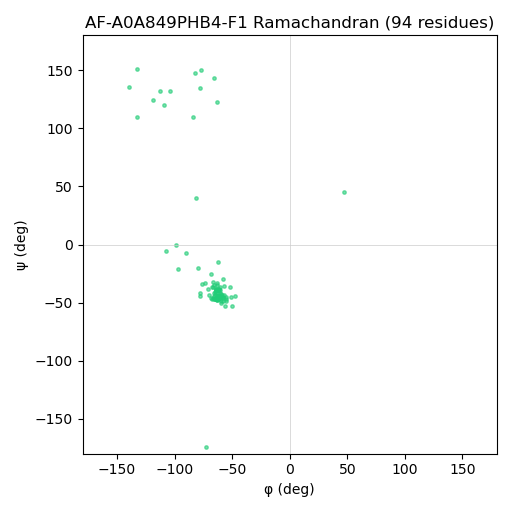1 80 ? -0.539 6.161 -2.035 1.00 98.38 80 ALA A N 1
ATOM 660 C CA . ALA A 1 80 ? -1.862 6.372 -1.454 1.00 98.38 80 ALA A CA 1
ATO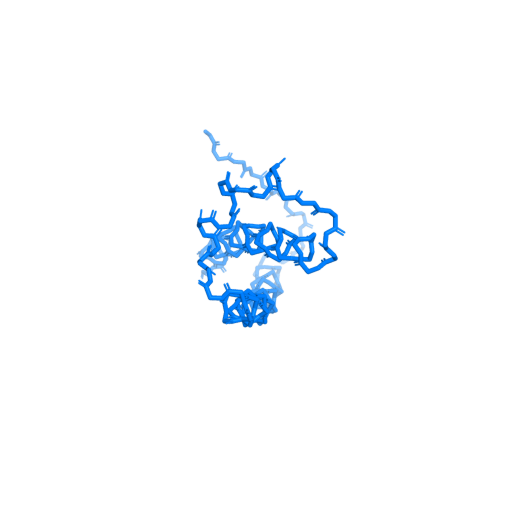M 661 C C . ALA A 1 80 ? -2.224 5.273 -0.443 1.00 98.38 80 ALA A C 1
ATOM 663 O O . ALA A 1 80 ? -2.607 5.579 0.687 1.00 98.38 80 ALA A O 1
ATOM 664 N N . LEU A 1 81 ? -2.019 4.003 -0.802 1.00 98.56 81 LEU A N 1
ATOM 665 C CA . LEU A 1 81 ? -2.281 2.863 0.080 1.00 98.56 81 LEU A CA 1
ATOM 666 C C . LEU A 1 81 ? -1.418 2.902 1.351 1.00 98.56 81 LEU A C 1
ATOM 668 O O . LEU A 1 81 ? -1.906 2.588 2.435 1.00 98.56 81 LEU A O 1
ATOM 672 N N . ASN A 1 82 ? -0.148 3.307 1.241 1.00 98.25 82 ASN A N 1
ATOM 673 C CA . ASN A 1 82 ? 0.737 3.473 2.399 1.00 98.25 82 ASN A CA 1
ATOM 674 C C . ASN A 1 82 ? 0.287 4.619 3.319 1.00 98.25 82 ASN A C 1
ATOM 676 O O . ASN A 1 82 ? 0.460 4.543 4.536 1.00 98.25 82 ASN A O 1
ATOM 680 N N . THR A 1 83 ? -0.306 5.673 2.759 1.00 98.06 83 THR A N 1
ATOM 681 C CA . THR A 1 83 ? -0.896 6.754 3.560 1.00 98.06 83 THR A CA 1
ATOM 682 C C . THR A 1 83 ? -2.134 6.255 4.303 1.00 98.06 83 THR A C 1
ATOM 684 O O . THR A 1 83 ? -2.269 6.459 5.510 1.00 98.06 83 THR A O 1
ATOM 687 N N . GLU A 1 84 ? -3.012 5.540 3.604 1.00 98.00 84 GL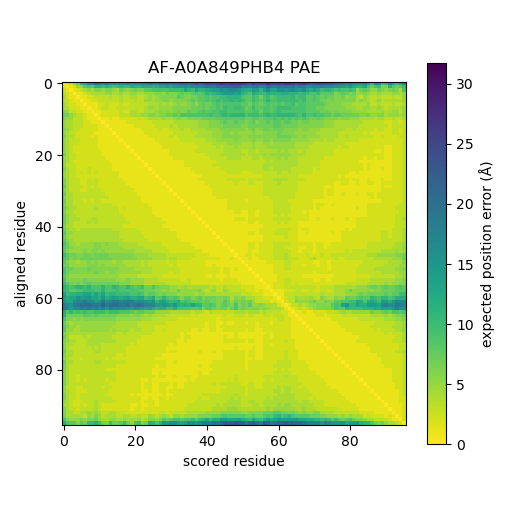U A N 1
ATOM 688 C CA . GLU A 1 84 ? -4.256 5.023 4.170 1.00 98.00 84 GLU A CA 1
ATOM 689 C C . GLU A 1 84 ? -4.004 3.971 5.256 1.00 98.00 84 GLU A C 1
ATOM 691 O O . GLU A 1 84 ? -4.617 4.014 6.323 1.00 98.00 84 GLU A O 1
ATOM 696 N N . ILE A 1 85 ? -3.046 3.062 5.049 1.00 98.00 85 ILE A N 1
ATOM 697 C CA . ILE A 1 85 ? -2.714 2.057 6.062 1.00 98.00 85 ILE A CA 1
ATOM 698 C C . ILE A 1 85 ? -2.111 2.687 7.319 1.00 98.00 85 ILE A C 1
ATOM 700 O O . ILE A 1 85 ? -2.396 2.212 8.420 1.00 98.00 85 ILE A O 1
ATOM 704 N N . ALA A 1 86 ? -1.325 3.761 7.186 1.00 97.00 86 ALA A N 1
ATOM 705 C CA . ALA A 1 86 ? -0.808 4.499 8.334 1.00 97.00 86 ALA A CA 1
ATOM 706 C C . ALA A 1 86 ? -1.960 5.095 9.156 1.00 97.00 86 ALA A C 1
ATOM 708 O O . ALA A 1 86 ? -2.010 4.901 10.370 1.00 97.00 86 ALA A O 1
ATOM 709 N N . GLN A 1 87 ? -2.939 5.710 8.486 1.00 95.50 87 GLN A N 1
ATOM 710 C CA . GLN A 1 87 ? -4.125 6.267 9.136 1.00 95.50 87 GLN A CA 1
ATOM 711 C C . GLN A 1 87 ? -4.985 5.187 9.816 1.00 95.50 87 GLN A C 1
ATOM 713 O O . GLN A 1 87 ? -5.371 5.337 10.974 1.00 95.50 87 GLN A O 1
ATOM 718 N N . ILE A 1 88 ? -5.262 4.068 9.136 1.00 96.88 88 ILE A N 1
ATOM 719 C CA . ILE A 1 88 ? -6.027 2.954 9.720 1.00 96.88 88 ILE A CA 1
ATOM 720 C C . ILE A 1 88 ? -5.299 2.353 10.929 1.00 96.88 88 ILE A C 1
ATOM 722 O O . ILE A 1 88 ? -5.945 1.999 11.917 1.00 96.88 88 ILE A O 1
ATOM 726 N N . THR A 1 89 ? -3.969 2.254 10.874 1.00 96.19 89 THR A N 1
ATOM 727 C CA . THR A 1 89 ? -3.153 1.755 11.992 1.00 96.19 89 THR A CA 1
ATOM 728 C C . THR A 1 89 ? -3.264 2.678 13.203 1.00 96.19 89 THR A C 1
ATOM 730 O O . THR A 1 89 ? -3.560 2.202 14.297 1.00 96.19 89 THR A O 1
ATOM 733 N N . GLU A 1 90 ? -3.138 3.991 13.001 1.00 94.44 90 GLU A N 1
ATOM 734 C CA . GLU A 1 90 ? -3.313 4.993 14.060 1.00 94.44 90 GLU A CA 1
ATOM 735 C C . GLU A 1 90 ? -4.713 4.911 14.699 1.00 94.44 90 GLU A C 1
ATOM 737 O O . GLU A 1 90 ? -4.858 4.933 15.922 1.00 94.44 90 GLU A O 1
ATOM 742 N N . MET A 1 91 ? -5.764 4.760 13.887 1.00 94.00 91 MET A N 1
ATOM 743 C CA . MET A 1 91 ? -7.140 4.631 14.383 1.00 94.00 91 MET A CA 1
ATOM 744 C C . MET A 1 91 ? -7.368 3.328 15.164 1.00 94.00 91 MET A C 1
ATOM 746 O O . MET A 1 91 ? -8.108 3.318 16.152 1.00 94.00 91 MET A O 1
ATOM 750 N N . LEU A 1 92 ? -6.748 2.223 14.739 1.00 94.19 92 LEU A N 1
ATOM 751 C CA . LEU A 1 92 ? -6.839 0.931 15.424 1.00 94.19 92 LEU A CA 1
ATOM 752 C C . LEU A 1 92 ? -6.236 0.977 16.828 1.00 94.19 92 LEU A C 1
ATOM 754 O O . LEU A 1 92 ? -6.810 0.387 17.743 1.00 94.19 92 LEU A O 1
ATOM 758 N N . GLU A 1 93 ? -5.116 1.679 17.004 1.00 91.00 93 GLU A N 1
ATOM 759 C CA . GLU A 1 93 ? -4.462 1.854 18.306 1.00 91.00 93 GLU A CA 1
ATOM 760 C C . GLU A 1 93 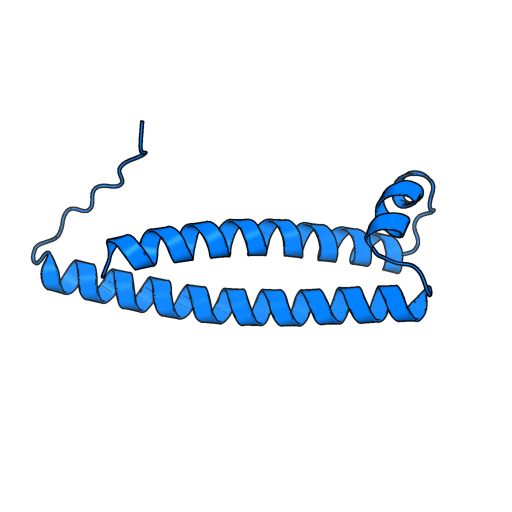? -5.345 2.613 19.303 1.00 91.00 93 GLU A C 1
ATOM 762 O O . GLU A 1 93 ? -5.336 2.300 20.489 1.00 91.00 93 GLU A O 1
ATOM 767 N N . GLN A 1 94 ? -6.162 3.551 18.819 1.00 87.25 94 GLN A N 1
ATOM 768 C CA . GLN A 1 94 ? -7.089 4.336 19.643 1.00 87.25 94 GLN A CA 1
ATOM 769 C C . GLN A 1 94 ? -8.384 3.591 19.995 1.00 87.25 94 GLN A C 1
ATOM 771 O O . GLN A 1 94 ? -9.093 3.975 20.925 1.00 87.25 94 GLN A O 1
ATOM 776 N N . CYS A 1 95 ? -8.722 2.550 19.231 1.00 83.00 95 CYS A N 1
ATOM 777 C CA . CYS A 1 95 ? -9.902 1.717 19.469 1.00 83.00 95 CYS A CA 1
ATOM 778 C C . CYS A 1 95 ? -9.621 0.511 20.379 1.00 83.00 95 CYS A C 1
ATOM 780 O O . CYS A 1 95 ? -10.565 -0.215 20.703 1.00 83.00 95 CYS A O 1
ATOM 782 N N . ARG A 1 96 ? -8.351 0.269 20.722 1.00 67.12 96 ARG A N 1
ATOM 783 C CA . ARG A 1 96 ? -7.901 -0.821 21.593 1.00 67.12 96 ARG A CA 1
ATOM 784 C C . ARG A 1 96 ? -8.094 -0.470 23.066 1.00 67.12 96 ARG A C 1
ATOM 786 O O . ARG A 1 96 ? -8.448 -1.404 23.817 1.00 67.12 96 ARG A O 1
#

Solvent-accessible surface area (backbone atoms only — not comparable to full-atom values): 5650 Å² total; per-residue (Å²): 132,87,89,84,87,88,80,94,67,97,47,66,69,62,48,39,54,51,51,39,55,52,46,55,51,48,50,59,48,46,52,54,50,44,53,51,39,51,51,53,47,52,52,51,25,61,75,67,74,42,53,66,78,59,44,65,75,47,46,91,77,51,74,91,50,66,67,56,56,50,47,54,48,38,54,51,50,43,55,51,49,56,52,50,46,53,51,48,50,57,53,47,66,75,52,106

Mean predicted aligned error: 3.77 Å